Protein AF-A0A3Q2P1D2-F1 (afdb_monomer)

Structure (mmCIF, N/CA/C/O backbone):
data_AF-A0A3Q2P1D2-F1
#
_entry.id   AF-A0A3Q2P1D2-F1
#
loop_
_atom_site.group_PDB
_atom_site.id
_atom_site.type_symbol
_atom_site.label_atom_id
_atom_site.label_alt_id
_atom_site.label_comp_id
_atom_site.label_asym_id
_atom_site.label_entity_id
_atom_site.label_seq_id
_atom_site.pdbx_PDB_ins_code
_atom_site.Cartn_x
_atom_site.Cartn_y
_atom_site.Cartn_z
_atom_site.occupancy
_atom_site.B_iso_or_equiv
_atom_site.auth_seq_id
_atom_site.auth_comp_id
_atom_site.auth_asym_id
_atom_site.auth_atom_id
_atom_site.pdbx_PDB_model_num
ATOM 1 N N . MET A 1 1 ? 7.838 -6.434 -18.912 1.00 55.16 1 MET A N 1
ATOM 2 C CA . MET A 1 1 ? 7.116 -7.384 -18.020 1.00 55.16 1 MET A CA 1
ATOM 3 C C . MET A 1 1 ? 7.132 -6.921 -16.564 1.00 55.16 1 MET A C 1
ATOM 5 O O . MET A 1 1 ? 6.106 -7.047 -15.913 1.00 55.16 1 MET A O 1
ATOM 9 N N . VAL A 1 2 ? 8.237 -6.340 -16.073 1.00 54.97 2 VAL A N 1
ATOM 10 C CA . VAL A 1 2 ? 8.351 -5.766 -14.714 1.00 54.97 2 VAL A CA 1
ATOM 11 C C . VAL A 1 2 ? 7.336 -4.643 -14.455 1.00 54.97 2 VAL A C 1
ATOM 13 O O . VAL A 1 2 ? 6.763 -4.574 -13.372 1.00 54.97 2 VAL A O 1
ATOM 16 N N . ASP A 1 3 ? 7.025 -3.834 -15.469 1.00 59.78 3 ASP A N 1
ATOM 17 C CA . ASP A 1 3 ? 6.086 -2.711 -15.351 1.00 59.78 3 ASP A CA 1
ATOM 18 C C . ASP A 1 3 ? 4.677 -3.174 -14.968 1.00 59.78 3 ASP A C 1
ATOM 20 O O . ASP A 1 3 ? 4.052 -2.595 -14.085 1.00 59.78 3 ASP A O 1
ATOM 24 N N . LYS A 1 4 ? 4.203 -4.280 -15.563 1.00 64.94 4 LYS A N 1
ATOM 25 C CA . LYS A 1 4 ? 2.868 -4.839 -15.296 1.00 64.94 4 LYS A CA 1
ATOM 26 C C . LYS A 1 4 ? 2.722 -5.286 -13.840 1.00 64.94 4 LYS A C 1
ATOM 28 O O . LYS A 1 4 ? 1.664 -5.099 -13.249 1.00 64.94 4 LYS A O 1
ATOM 33 N N . ASN A 1 5 ? 3.789 -5.822 -13.255 1.00 78.19 5 ASN A N 1
ATOM 34 C CA . ASN A 1 5 ? 3.771 -6.332 -11.887 1.00 78.19 5 ASN A CA 1
ATOM 35 C C . ASN A 1 5 ? 3.678 -5.192 -10.864 1.00 78.19 5 ASN A C 1
ATOM 37 O O . ASN A 1 5 ? 2.964 -5.322 -9.876 1.00 78.19 5 ASN A O 1
ATOM 41 N N . ILE A 1 6 ? 4.325 -4.050 -11.126 1.00 81.75 6 ILE A N 1
ATOM 42 C CA . ILE A 1 6 ? 4.243 -2.871 -10.249 1.00 81.75 6 ILE A CA 1
ATOM 43 C C . ILE A 1 6 ? 2.819 -2.308 -10.218 1.00 81.75 6 ILE A C 1
ATOM 45 O O . ILE A 1 6 ? 2.323 -1.984 -9.142 1.00 81.7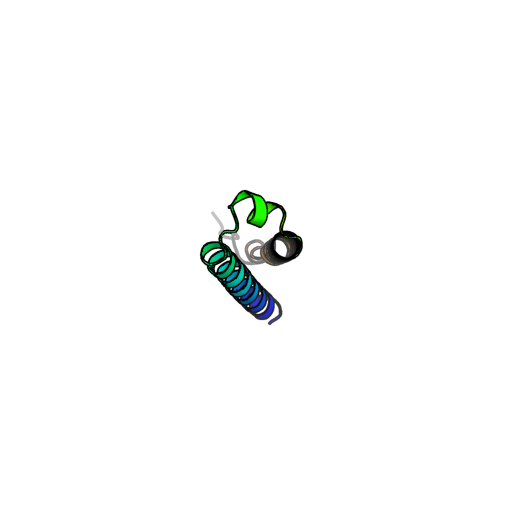5 6 ILE A O 1
ATOM 49 N N . TYR A 1 7 ? 2.130 -2.245 -11.363 1.00 80.56 7 TYR A N 1
ATOM 50 C CA . TYR A 1 7 ? 0.737 -1.783 -11.406 1.00 80.56 7 TYR A CA 1
ATOM 51 C C . TYR A 1 7 ? -0.214 -2.700 -10.634 1.00 80.56 7 TYR A C 1
ATOM 53 O O . TYR A 1 7 ? -1.103 -2.206 -9.943 1.00 80.56 7 TYR A O 1
ATOM 61 N N . ILE A 1 8 ? -0.002 -4.018 -10.710 1.00 86.44 8 ILE A N 1
ATOM 62 C CA . ILE A 1 8 ? -0.779 -4.994 -9.936 1.00 86.44 8 ILE A CA 1
ATOM 63 C C . ILE A 1 8 ? -0.560 -4.751 -8.440 1.00 86.44 8 ILE A C 1
ATOM 65 O O . ILE A 1 8 ? -1.519 -4.537 -7.708 1.00 86.44 8 ILE A O 1
ATOM 69 N N . VAL A 1 9 ? 0.698 -4.673 -7.996 1.00 87.12 9 VAL A N 1
ATOM 70 C CA . VAL A 1 9 ? 1.031 -4.451 -6.579 1.00 87.12 9 VAL A CA 1
ATOM 71 C C . VAL A 1 9 ? 0.472 -3.116 -6.061 1.00 87.12 9 VAL A C 1
ATOM 73 O O . VAL A 1 9 ? -0.046 -3.057 -4.949 1.00 87.12 9 VAL A O 1
ATOM 76 N N . GLN A 1 10 ? 0.499 -2.045 -6.862 1.00 85.81 10 GLN A N 1
ATOM 77 C CA . GLN A 1 10 ? -0.114 -0.761 -6.492 1.00 85.81 10 GLN A CA 1
ATOM 78 C C . GLN A 1 10 ? -1.643 -0.841 -6.345 1.00 85.81 10 GLN A C 1
ATOM 80 O O . GLN A 1 10 ? -2.210 -0.210 -5.444 1.00 85.81 10 GLN A O 1
ATOM 85 N N . GLY A 1 11 ? -2.309 -1.595 -7.223 1.00 87.81 11 GLY A N 1
ATOM 86 C CA . GLY A 1 11 ? -3.750 -1.840 -7.150 1.00 87.81 11 GLY A CA 1
ATOM 87 C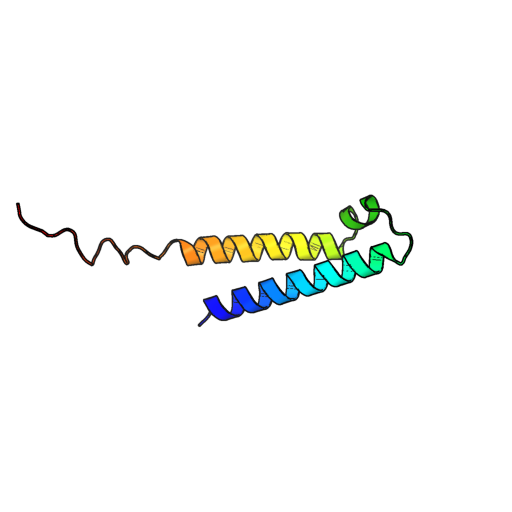 C . GLY A 1 11 ? -4.136 -2.599 -5.882 1.00 87.81 11 GLY A C 1
ATOM 88 O O . GLY A 1 11 ? -5.040 -2.175 -5.159 1.00 87.81 11 GLY A O 1
ATOM 89 N N . GLU A 1 12 ? -3.385 -3.650 -5.555 1.00 91.19 12 GLU A N 1
ATOM 90 C CA . GLU A 1 12 ? -3.596 -4.446 -4.343 1.00 91.19 12 GLU A CA 1
ATOM 91 C C . GLU A 1 12 ? -3.411 -3.598 -3.076 1.00 91.19 12 GLU A C 1
ATOM 93 O O . GLU A 1 12 ? -4.288 -3.574 -2.214 1.00 91.19 12 GLU A O 1
ATOM 98 N N . ILE A 1 13 ? -2.338 -2.800 -2.994 1.00 90.88 13 ILE A N 1
ATOM 99 C CA . ILE A 1 13 ? -2.103 -1.890 -1.856 1.00 90.88 13 ILE A CA 1
ATOM 100 C C . ILE A 1 13 ? -3.254 -0.891 -1.699 1.00 90.88 13 ILE A C 1
ATOM 102 O O . ILE A 1 13 ? -3.714 -0.638 -0.587 1.00 90.88 13 ILE A O 1
ATOM 106 N N . THR A 1 14 ? -3.752 -0.333 -2.805 1.00 88.88 14 THR A N 1
ATOM 107 C CA . THR A 1 14 ? -4.880 0.611 -2.768 1.00 88.88 14 THR A CA 1
ATOM 108 C C . THR A 1 14 ? -6.152 -0.062 -2.249 1.00 88.88 14 THR A C 1
ATOM 110 O O . THR A 1 14 ? -6.893 0.536 -1.465 1.00 88.88 14 THR A O 1
ATOM 113 N N . THR A 1 15 ? -6.379 -1.318 -2.632 1.00 91.50 15 THR A N 1
ATOM 114 C CA . THR A 1 15 ? -7.511 -2.126 -2.163 1.00 91.50 15 THR A CA 1
ATOM 115 C C . THR A 1 15 ? -7.414 -2.411 -0.665 1.00 91.50 15 THR A C 1
ATOM 117 O O . THR A 1 15 ? -8.391 -2.197 0.056 1.00 91.50 15 THR A O 1
ATOM 120 N N . VAL A 1 16 ? -6.234 -2.812 -0.181 1.00 90.50 16 VAL A N 1
ATOM 121 C CA . VAL A 1 16 ? -5.982 -3.097 1.241 1.00 90.50 16 VAL A CA 1
ATOM 122 C C . VAL A 1 16 ? -6.150 -1.841 2.098 1.00 90.50 16 VAL A C 1
ATOM 124 O O . VAL A 1 16 ? -6.910 -1.863 3.064 1.00 90.50 16 VAL A O 1
ATOM 127 N N . VAL A 1 17 ? -5.538 -0.715 1.712 1.00 89.12 17 VAL A N 1
ATOM 128 C CA . VAL A 1 17 ? -5.703 0.575 2.410 1.00 89.12 17 VAL A CA 1
ATOM 129 C C . VAL A 1 17 ? -7.175 0.988 2.458 1.00 89.12 17 VAL A C 1
ATOM 131 O O . VAL A 1 17 ? -7.670 1.407 3.503 1.00 89.12 17 VAL A O 1
ATOM 134 N N . GLY A 1 18 ? -7.905 0.835 1.349 1.00 87.44 18 GLY A N 1
ATOM 135 C CA . GLY A 1 18 ? -9.335 1.137 1.298 1.00 87.44 18 GLY A CA 1
ATOM 136 C C . GLY A 1 18 ? -10.178 0.244 2.213 1.00 87.44 18 GLY A C 1
ATOM 137 O O . GLY A 1 18 ? -11.147 0.721 2.804 1.00 87.44 18 GLY A O 1
ATOM 138 N N . ALA A 1 19 ? -9.817 -1.033 2.352 1.00 88.94 19 ALA A N 1
ATOM 139 C CA . ALA A 1 19 ? -10.478 -1.958 3.268 1.00 88.94 19 ALA A CA 1
ATOM 140 C C . ALA A 1 19 ? -10.214 -1.598 4.738 1.00 88.94 19 ALA A C 1
ATOM 142 O O . ALA A 1 19 ? -11.164 -1.551 5.516 1.00 88.94 19 ALA A O 1
ATOM 143 N N . ILE A 1 20 ? -8.967 -1.269 5.096 1.00 86.62 20 ILE A N 1
ATOM 144 C CA . ILE A 1 20 ? -8.585 -0.862 6.458 1.00 86.62 20 ILE A CA 1
ATOM 145 C C . ILE A 1 20 ? -9.333 0.412 6.871 1.00 86.62 20 ILE A C 1
ATOM 147 O O . ILE A 1 20 ? -9.982 0.423 7.915 1.00 86.62 20 ILE A O 1
ATOM 151 N N . LYS A 1 21 ? -9.346 1.446 6.018 1.00 83.31 21 LYS A N 1
ATOM 152 C CA . LYS A 1 21 ? -10.092 2.694 6.276 1.00 83.31 21 LYS A CA 1
ATOM 153 C C . LYS A 1 21 ? -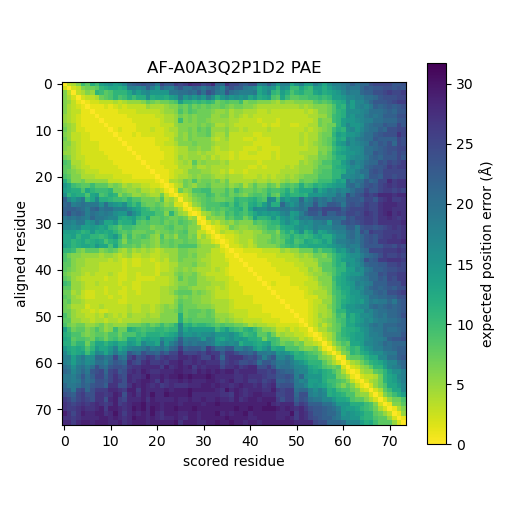11.599 2.465 6.416 1.00 83.31 21 LYS A C 1
ATOM 155 O O . LYS A 1 21 ? -12.260 3.027 7.286 1.00 83.31 21 LYS A O 1
ATOM 160 N N . ARG A 1 22 ? -12.172 1.583 5.586 1.00 82.69 22 ARG A N 1
ATOM 161 C CA . ARG A 1 22 ? -13.585 1.194 5.717 1.00 82.69 22 ARG A CA 1
ATOM 162 C C . ARG A 1 22 ? -13.861 0.453 7.023 1.00 82.69 22 ARG A C 1
ATOM 164 O O . ARG A 1 22 ? -14.892 0.716 7.625 1.00 82.69 22 ARG A O 1
ATOM 171 N N . ASN A 1 23 ? -12.971 -0.435 7.460 1.00 79.81 23 ASN A N 1
ATOM 172 C CA . ASN A 1 23 ? -13.105 -1.146 8.732 1.00 79.81 23 ASN A CA 1
ATOM 173 C C . ASN A 1 23 ? -13.012 -0.187 9.930 1.00 79.81 23 ASN A C 1
ATOM 175 O O . ASN A 1 23 ? -13.854 -0.231 10.822 1.00 79.81 23 ASN A O 1
ATOM 179 N N . SER A 1 24 ? -12.049 0.736 9.887 1.00 70.50 24 SER A N 1
ATOM 180 C CA . SER A 1 24 ? -11.863 1.824 10.854 1.00 70.50 24 SER A CA 1
ATOM 181 C C . SER A 1 24 ? -13.151 2.637 11.060 1.00 70.50 24 SER A C 1
ATOM 183 O O . SER A 1 24 ? -13.612 2.818 12.189 1.00 70.50 24 SER A O 1
ATOM 185 N N . ARG A 1 25 ? -13.825 2.999 9.957 1.00 65.38 25 ARG A N 1
ATOM 186 C CA . ARG A 1 25 ? -15.096 3.743 9.962 1.00 65.38 25 ARG A CA 1
ATOM 187 C C . ARG A 1 25 ? -16.238 3.040 10.708 1.00 65.38 25 ARG A C 1
ATOM 189 O O . ARG A 1 25 ? -17.076 3.725 11.286 1.00 65.38 25 ARG A O 1
ATOM 196 N N . TRP A 1 26 ? -16.307 1.708 10.679 1.00 71.31 26 TRP A N 1
ATOM 197 C CA . TRP A 1 26 ? -17.327 0.957 11.428 1.00 71.31 26 TRP A CA 1
ATOM 198 C C . TRP A 1 26 ? -16.942 0.741 12.897 1.00 71.31 26 TRP A C 1
ATOM 200 O O . TRP A 1 26 ? -17.811 0.440 13.709 1.00 71.31 26 TRP A O 1
ATOM 210 N N . ASN A 1 27 ? -15.665 0.921 13.249 1.00 61.53 27 ASN A N 1
ATOM 211 C CA . ASN A 1 27 ? -15.112 0.590 14.562 1.00 61.53 27 ASN A CA 1
ATOM 212 C C . ASN A 1 27 ? -14.988 1.789 15.530 1.00 61.53 27 ASN A C 1
ATOM 214 O O . ASN A 1 27 ? -14.199 1.738 16.464 1.00 61.53 27 ASN A O 1
ATOM 218 N N . ASN A 1 28 ? -15.729 2.888 15.337 1.00 63.09 28 ASN A N 1
ATOM 219 C CA . ASN A 1 28 ? -15.571 4.140 16.111 1.00 63.09 28 ASN A CA 1
ATOM 220 C C . ASN A 1 28 ? -14.144 4.735 16.099 1.00 63.09 28 ASN A C 1
ATOM 222 O O . ASN A 1 28 ? -13.848 5.622 16.901 1.00 63.09 28 ASN A O 1
ATOM 226 N N . HIS A 1 29 ? -13.259 4.303 15.194 1.00 63.47 29 HIS A N 1
ATOM 227 C CA . HIS A 1 29 ? -11.969 4.961 15.025 1.00 63.47 29 HIS A CA 1
ATOM 228 C C . HIS A 1 29 ? -12.177 6.332 14.382 1.00 63.47 29 HIS A C 1
ATOM 230 O O . HIS A 1 29 ? -12.919 6.489 13.408 1.00 63.47 29 HIS A O 1
ATOM 236 N N . THR A 1 30 ? -11.513 7.339 14.939 1.00 68.12 30 THR A N 1
ATOM 237 C CA . THR A 1 30 ? -11.515 8.696 14.390 1.00 68.12 30 THR A CA 1
ATOM 238 C C . THR A 1 30 ? -10.522 8.787 13.227 1.00 68.12 30 THR A C 1
ATOM 240 O O . THR A 1 30 ? -9.572 8.011 13.160 1.00 68.12 30 THR A O 1
ATOM 243 N N . SER A 1 31 ? -10.684 9.757 12.322 1.00 64.94 31 SER A N 1
ATOM 244 C CA . SER A 1 31 ? -9.725 9.992 11.223 1.00 64.94 31 SER A CA 1
ATOM 245 C C . SER A 1 31 ? -8.295 10.258 11.706 1.00 64.94 31 SER A C 1
ATOM 247 O O . SER A 1 31 ? -7.342 9.962 10.995 1.00 64.94 31 SER A O 1
ATOM 249 N N . GLN A 1 32 ? -8.141 10.765 12.931 1.00 64.44 32 GLN A N 1
ATOM 250 C CA . GLN A 1 32 ? -6.840 10.970 13.564 1.00 64.44 32 GLN A CA 1
ATOM 251 C C . GLN A 1 32 ? -6.142 9.640 13.883 1.00 64.44 32 GLN A C 1
ATOM 253 O O . GLN A 1 32 ? -4.920 9.544 13.805 1.00 64.44 32 GLN A O 1
ATOM 258 N N . ASP A 1 33 ? -6.920 8.605 14.186 1.00 69.81 33 ASP A N 1
ATOM 259 C CA . ASP A 1 33 ? -6.412 7.256 14.414 1.00 69.81 33 ASP A CA 1
ATOM 260 C C . ASP A 1 33 ? -5.951 6.607 13.097 1.00 69.81 33 ASP A C 1
ATOM 262 O O . ASP A 1 33 ? -4.951 5.900 13.051 1.00 69.81 33 ASP A O 1
ATOM 266 N N . GLU A 1 34 ? -6.601 6.940 11.973 1.00 69.69 34 GLU A N 1
ATOM 267 C CA . GLU A 1 34 ? -6.165 6.487 10.644 1.00 69.69 34 GLU A CA 1
ATOM 268 C C . GLU A 1 34 ? -4.800 7.061 10.222 1.00 69.69 34 GLU A C 1
ATOM 270 O O . GLU A 1 34 ? -4.071 6.409 9.475 1.00 69.69 34 GLU A O 1
ATOM 275 N N . GLU A 1 35 ? -4.446 8.272 10.664 1.00 69.75 35 GLU A N 1
ATOM 276 C CA . GLU A 1 35 ? -3.122 8.869 10.411 1.00 69.75 35 GLU A CA 1
ATOM 277 C C . GLU A 1 35 ? -2.030 8.309 11.332 1.00 69.75 35 GLU A C 1
ATOM 279 O O . GLU A 1 35 ? -0.856 8.289 10.956 1.00 69.75 35 GLU A O 1
ATOM 284 N N . GLN A 1 36 ? -2.405 7.840 12.524 1.00 76.38 36 GLN A N 1
ATOM 285 C CA . GLN A 1 36 ? -1.483 7.232 13.488 1.00 76.38 36 GLN A CA 1
ATOM 286 C C . GLN A 1 36 ? -1.364 5.712 13.336 1.00 76.38 36 GLN A C 1
ATOM 288 O O . GLN A 1 36 ? -0.453 5.115 13.914 1.00 76.38 36 GLN A O 1
ATOM 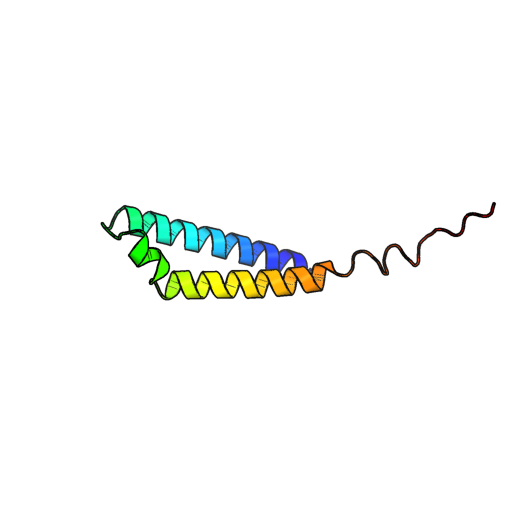293 N N . ASP A 1 37 ? -2.226 5.091 12.528 1.00 82.81 37 ASP A N 1
ATOM 294 C CA . ASP A 1 37 ? -2.200 3.655 12.294 1.00 82.81 37 ASP A CA 1
ATOM 295 C C . ASP A 1 37 ? -0.879 3.236 11.609 1.00 82.81 37 ASP A C 1
ATOM 297 O O . ASP A 1 37 ? -0.582 3.639 10.473 1.00 82.81 37 ASP A O 1
ATOM 301 N N . PRO A 1 38 ? -0.052 2.407 12.275 1.00 85.31 38 PRO A N 1
ATOM 302 C CA . PRO A 1 38 ? 1.279 2.059 11.784 1.00 85.31 38 PRO A CA 1
ATOM 303 C C . PRO A 1 38 ? 1.233 1.251 10.481 1.00 85.31 38 PRO A C 1
ATOM 305 O O . PRO A 1 38 ? 2.190 1.272 9.697 1.00 85.31 38 PRO A O 1
ATOM 308 N N . LEU A 1 39 ? 0.124 0.552 10.222 1.00 87.62 39 LEU A N 1
ATOM 309 C CA . LEU A 1 39 ? -0.073 -0.246 9.020 1.00 87.62 39 LEU A CA 1
ATOM 310 C C . LEU A 1 39 ? -0.438 0.646 7.823 1.00 87.62 39 LEU A C 1
ATOM 312 O O . LEU A 1 39 ? 0.176 0.517 6.763 1.00 87.62 39 LEU A O 1
ATOM 316 N N . LEU A 1 40 ? -1.365 1.593 7.988 1.00 87.50 40 LEU A N 1
ATOM 317 C CA . LEU A 1 40 ? -1.696 2.613 6.991 1.00 87.50 40 LEU A CA 1
ATOM 318 C C . LEU A 1 40 ? -0.478 3.470 6.651 1.00 87.50 40 LEU A C 1
ATOM 320 O O . LEU A 1 40 ? -0.240 3.737 5.471 1.00 87.50 40 LEU A O 1
ATOM 324 N N . ASN A 1 41 ? 0.327 3.830 7.652 1.00 88.56 41 ASN A N 1
ATOM 325 C CA . ASN A 1 41 ? 1.557 4.584 7.443 1.00 88.56 41 ASN A CA 1
ATOM 326 C C . ASN A 1 41 ? 2.602 3.754 6.666 1.00 88.56 41 ASN A C 1
ATOM 328 O O . ASN A 1 41 ? 3.181 4.228 5.687 1.00 88.56 41 ASN A O 1
ATOM 332 N N . SER A 1 42 ? 2.755 2.465 6.996 1.00 90.06 42 SER A N 1
ATOM 333 C CA . SER A 1 42 ? 3.628 1.545 6.246 1.00 90.06 42 SER A CA 1
ATOM 334 C C . SER A 1 42 ? 3.180 1.356 4.791 1.00 90.06 42 SER A C 1
ATOM 336 O O . SER A 1 42 ? 4.007 1.394 3.877 1.00 90.06 42 SER A O 1
ATOM 338 N N . PHE A 1 43 ? 1.875 1.198 4.540 1.00 90.06 43 PHE A N 1
ATOM 339 C CA . PHE A 1 43 ? 1.336 1.113 3.179 1.00 90.06 43 PHE A CA 1
ATOM 340 C C . PHE A 1 43 ? 1.466 2.434 2.413 1.00 90.06 43 PHE A C 1
ATOM 342 O O . PHE A 1 43 ? 1.711 2.416 1.204 1.00 90.06 43 PHE A O 1
ATOM 349 N N . GLY A 1 44 ? 1.335 3.572 3.100 1.00 87.62 44 GLY A N 1
ATOM 350 C CA . GLY A 1 44 ? 1.596 4.898 2.545 1.00 87.62 44 GLY A CA 1
ATOM 351 C C . GLY A 1 44 ? 3.036 5.029 2.054 1.00 87.62 44 GLY A C 1
ATOM 352 O O . GLY A 1 44 ? 3.260 5.332 0.881 1.00 87.62 44 GLY A O 1
ATOM 353 N N . HIS A 1 45 ? 4.003 4.688 2.907 1.00 89.75 45 HIS A N 1
ATOM 354 C CA . HIS A 1 45 ? 5.425 4.703 2.562 1.00 89.75 45 HIS A CA 1
ATO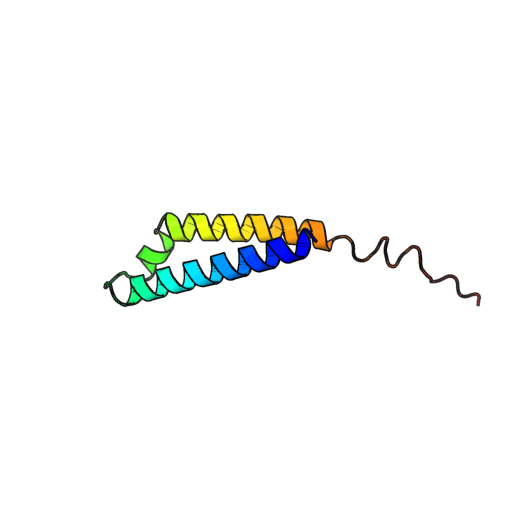M 355 C C . HIS A 1 45 ? 5.735 3.736 1.403 1.00 89.75 45 HIS A C 1
ATOM 357 O O . HIS A 1 45 ? 6.392 4.103 0.426 1.00 89.75 45 HIS A O 1
ATOM 363 N N . LEU A 1 46 ? 5.194 2.513 1.430 1.00 88.56 46 LEU A N 1
ATOM 364 C CA . LEU A 1 46 ? 5.374 1.550 0.340 1.00 88.56 46 LEU A CA 1
ATOM 365 C C . LEU A 1 46 ? 4.824 2.077 -0.996 1.00 88.56 46 LEU A C 1
ATOM 367 O O . LEU A 1 46 ? 5.462 1.915 -2.040 1.00 88.56 46 LEU A O 1
ATOM 371 N N . LYS A 1 47 ? 3.667 2.750 -0.979 1.00 86.31 47 LYS A N 1
ATOM 372 C CA . LYS A 1 47 ? 3.081 3.387 -2.167 1.00 86.31 47 LYS A CA 1
ATOM 373 C C . LYS A 1 47 ? 3.997 4.472 -2.735 1.00 86.31 47 LYS A C 1
ATOM 375 O O . LYS A 1 47 ? 4.131 4.566 -3.956 1.00 86.31 47 LYS A O 1
ATOM 380 N N . GLU A 1 48 ? 4.643 5.257 -1.878 1.00 87.44 48 GLU A N 1
ATOM 381 C CA . GLU A 1 48 ? 5.608 6.283 -2.279 1.00 87.44 48 GLU A CA 1
ATOM 382 C C . GLU A 1 48 ? 6.864 5.675 -2.923 1.00 87.44 48 GLU A C 1
ATOM 384 O O . GLU A 1 48 ? 7.278 6.101 -4.004 1.00 87.44 48 GLU A O 1
ATOM 389 N N . ILE A 1 49 ? 7.417 4.608 -2.335 1.00 87.81 49 ILE A N 1
ATOM 390 C CA . ILE A 1 49 ? 8.558 3.867 -2.898 1.00 87.81 49 ILE A CA 1
ATOM 391 C C . ILE A 1 49 ? 8.203 3.299 -4.278 1.00 87.81 49 ILE A C 1
ATOM 393 O O . ILE A 1 49 ? 8.955 3.482 -5.239 1.00 87.81 49 ILE A O 1
ATOM 397 N N . LEU A 1 50 ? 7.040 2.652 -4.407 1.00 84.88 50 LEU A N 1
ATOM 398 C CA . LEU A 1 50 ? 6.570 2.101 -5.681 1.00 84.88 50 LEU A CA 1
ATOM 399 C C . LEU A 1 50 ? 6.344 3.195 -6.729 1.00 84.88 50 LEU A C 1
ATOM 401 O O . LEU A 1 50 ? 6.691 3.005 -7.894 1.00 84.88 50 LEU A O 1
ATOM 405 N N . ASN A 1 51 ? 5.817 4.356 -6.329 1.00 83.38 51 ASN A N 1
ATOM 406 C CA . ASN A 1 51 ? 5.683 5.509 -7.217 1.00 83.38 51 ASN A CA 1
ATOM 407 C C . ASN A 1 51 ? 7.039 6.075 -7.655 1.00 83.38 51 ASN A C 1
ATOM 409 O O . ASN A 1 51 ? 7.183 6.439 -8.818 1.00 83.38 51 ASN A O 1
ATOM 413 N N . ASN A 1 52 ? 8.048 6.095 -6.785 1.00 84.25 52 ASN A N 1
ATOM 414 C CA . ASN A 1 52 ? 9.410 6.494 -7.149 1.00 84.25 52 ASN A CA 1
ATOM 415 C C . ASN A 1 52 ? 10.075 5.500 -8.116 1.00 84.25 52 ASN A C 1
ATOM 417 O O . ASN A 1 52 ? 10.800 5.897 -9.031 1.00 84.25 52 ASN A O 1
ATOM 421 N N . ILE A 1 53 ? 9.826 4.198 -7.951 1.00 78.75 53 ILE A N 1
ATOM 422 C CA . ILE A 1 53 ? 10.283 3.168 -8.898 1.00 78.75 53 ILE A CA 1
ATOM 423 C C . ILE A 1 53 ? 9.563 3.331 -10.244 1.00 78.75 53 ILE A C 1
ATOM 425 O O . ILE A 1 53 ? 10.222 3.330 -11.282 1.00 78.75 53 ILE A O 1
ATOM 429 N N . LYS A 1 54 ? 8.244 3.570 -10.239 1.00 72.06 54 LYS A N 1
ATOM 430 C CA . LYS A 1 54 ? 7.464 3.915 -11.439 1.00 72.06 54 LYS A CA 1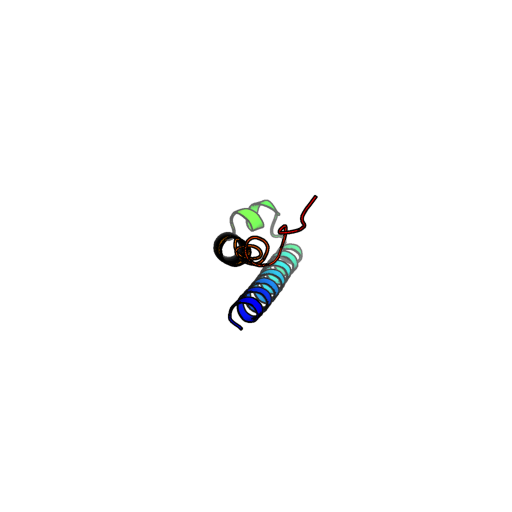
ATOM 431 C C . LYS A 1 54 ? 8.006 5.169 -12.122 1.00 72.06 54 LYS A C 1
ATOM 433 O O . LYS A 1 54 ? 8.173 5.159 -13.334 1.00 72.06 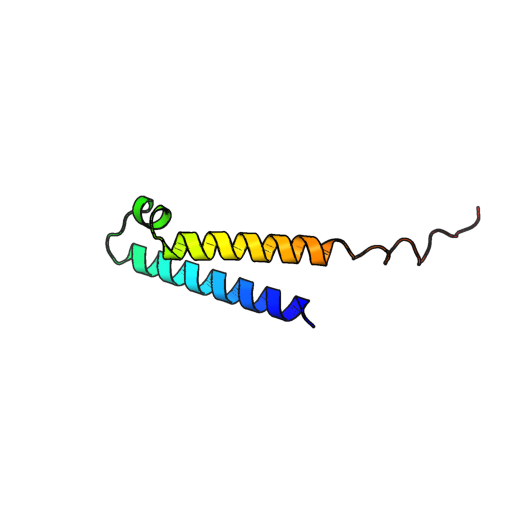54 LYS A O 1
ATOM 438 N N . GLY A 1 55 ? 8.294 6.227 -11.363 1.00 66.69 55 GLY A N 1
ATOM 439 C CA . GLY A 1 55 ? 8.868 7.471 -11.872 1.00 66.69 55 GLY A CA 1
ATOM 440 C C . GLY A 1 55 ? 10.170 7.206 -12.617 1.00 66.69 55 GLY A C 1
ATOM 441 O O . GLY A 1 55 ? 10.298 7.631 -13.757 1.00 66.69 55 GLY A O 1
ATOM 442 N N . ARG A 1 56 ? 11.066 6.400 -12.029 1.00 61.16 56 ARG A N 1
ATOM 443 C CA . ARG A 1 56 ? 12.339 5.967 -12.635 1.00 61.16 56 ARG A CA 1
ATOM 444 C C . ARG A 1 56 ? 12.179 5.073 -13.871 1.00 61.16 56 ARG A C 1
AT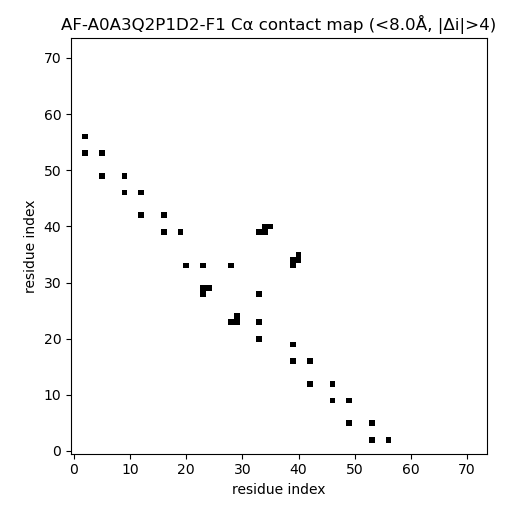OM 446 O O . ARG A 1 56 ? 12.927 5.246 -14.826 1.00 61.16 56 ARG A O 1
ATOM 453 N N . LEU A 1 57 ? 11.199 4.169 -13.886 1.00 56.91 57 LEU A N 1
ATOM 454 C CA . LEU A 1 57 ? 10.861 3.346 -15.060 1.00 56.91 57 LEU A CA 1
ATOM 455 C C . LEU A 1 57 ? 10.207 4.175 -16.178 1.00 56.91 57 LEU A C 1
ATOM 457 O O . LEU A 1 57 ? 10.417 3.916 -17.359 1.00 56.91 57 LEU A O 1
ATOM 461 N N . SER A 1 58 ? 9.456 5.214 -15.807 1.00 56.03 58 SER A N 1
ATOM 462 C CA . SER A 1 58 ? 8.784 6.130 -16.727 1.00 56.03 58 SER A CA 1
ATOM 463 C C . SER A 1 58 ? 9.719 7.171 -17.347 1.00 56.03 58 SER A C 1
ATOM 465 O O . SER A 1 58 ? 9.311 7.783 -18.330 1.00 56.03 58 SER A O 1
ATOM 467 N N . VAL A 1 59 ? 10.949 7.376 -16.844 1.00 54.22 59 VAL A N 1
ATOM 468 C CA . VAL A 1 59 ? 11.947 8.291 -17.456 1.00 54.22 59 VAL A CA 1
ATOM 469 C C . VAL A 1 59 ? 12.584 7.710 -18.722 1.00 54.22 59 VAL A C 1
ATOM 471 O O . VAL A 1 59 ? 13.566 8.246 -19.229 1.00 54.22 59 VAL A O 1
ATOM 474 N N . HIS A 1 60 ? 12.024 6.649 -19.305 1.00 52.72 60 HIS A N 1
ATOM 475 C CA . HIS A 1 60 ? 12.450 6.233 -20.631 1.00 52.72 60 HIS A CA 1
ATOM 476 C C . HIS A 1 60 ? 11.333 5.925 -21.628 1.00 52.72 60 HIS A C 1
ATOM 478 O O . HIS A 1 60 ? 11.242 4.813 -22.143 1.00 52.72 60 HIS A O 1
ATOM 484 N N . PRO A 1 61 ? 10.554 6.942 -22.028 1.00 53.94 61 PRO A N 1
ATOM 485 C CA . PRO A 1 61 ? 9.836 6.925 -23.285 1.00 53.94 61 PRO A CA 1
ATOM 486 C C . PRO A 1 61 ? 10.691 7.546 -24.398 1.00 53.94 61 PRO A C 1
ATOM 488 O O . PRO A 1 61 ? 10.206 7.646 -25.520 1.00 53.94 61 PRO A O 1
ATOM 491 N N . SER A 1 62 ? 11.926 8.037 -24.138 1.00 48.28 62 SER A N 1
ATOM 492 C CA . SER A 1 62 ? 12.674 8.893 -25.084 1.00 48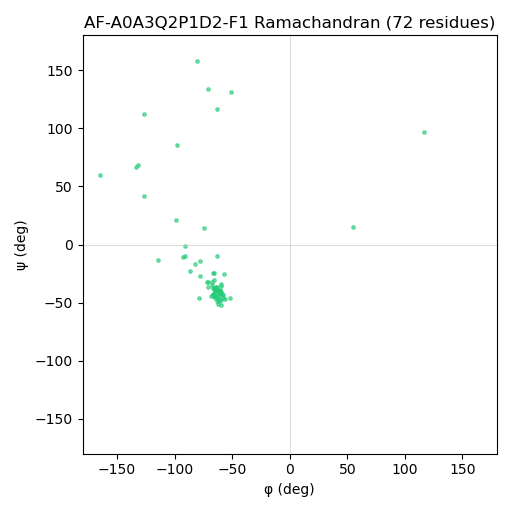.28 62 SER A CA 1
ATOM 493 C C . SER A 1 62 ? 14.199 9.083 -24.822 1.00 48.28 62 SER A C 1
ATOM 495 O O . SER A 1 62 ? 14.654 10.205 -24.660 1.00 48.28 62 SER A O 1
ATOM 497 N N . VAL A 1 63 ? 15.042 8.044 -24.797 1.00 47.78 63 VAL A N 1
ATOM 498 C CA . VAL A 1 63 ? 15.894 7.718 -25.977 1.00 47.78 63 VAL A CA 1
ATOM 499 C C . VAL A 1 63 ? 15.048 7.265 -27.167 1.00 47.78 63 VAL A C 1
ATOM 501 O O . VAL A 1 63 ? 15.396 7.469 -28.322 1.00 47.78 63 VAL A O 1
ATOM 504 N N . PHE A 1 64 ? 13.864 6.763 -26.866 1.00 49.47 64 PHE A N 1
ATOM 505 C CA . PHE A 1 64 ? 12.782 6.364 -27.757 1.00 49.47 64 PHE A CA 1
ATOM 506 C C . PHE A 1 64 ? 12.126 7.480 -28.631 1.00 49.47 64 PHE A C 1
ATOM 508 O O . PHE A 1 64 ? 11.499 7.129 -29.618 1.00 49.47 64 PHE A O 1
ATOM 515 N N . PHE A 1 65 ? 12.385 8.790 -28.439 1.00 47.81 65 PHE A N 1
ATOM 516 C CA . PHE A 1 65 ? 12.074 9.857 -29.427 1.00 47.81 65 PHE A CA 1
ATOM 517 C C . PHE A 1 65 ? 13.315 10.556 -30.017 1.00 47.81 65 PHE A C 1
ATOM 519 O O . PHE A 1 65 ? 13.193 11.248 -31.023 1.00 47.81 65 PHE A O 1
ATOM 526 N N . ARG A 1 66 ? 14.525 10.384 -29.452 1.00 53.09 66 ARG A N 1
ATOM 527 C CA . ARG A 1 66 ? 15.736 11.051 -29.982 1.00 53.09 66 ARG A CA 1
ATOM 528 C C . ARG A 1 66 ? 16.428 10.261 -31.097 1.00 53.09 66 ARG A C 1
ATOM 530 O O . ARG A 1 66 ? 17.120 10.862 -31.909 1.00 53.09 66 ARG A O 1
ATOM 537 N N . LEU A 1 67 ? 16.220 8.944 -31.167 1.00 50.09 67 LEU A N 1
ATOM 538 C CA . LEU A 1 67 ? 16.793 8.084 -32.213 1.00 50.09 67 LEU A CA 1
ATOM 539 C C . LEU A 1 67 ? 15.883 7.879 -33.441 1.00 50.09 67 LEU A C 1
ATOM 541 O O . LEU A 1 67 ? 16.368 7.391 -34.455 1.00 50.09 67 LEU A O 1
ATOM 545 N N . TYR A 1 68 ? 14.604 8.281 -33.393 1.00 55.50 68 TYR A N 1
ATOM 546 C CA . TYR A 1 68 ? 13.625 8.013 -34.466 1.00 55.50 68 TYR A CA 1
ATOM 547 C C . TYR A 1 68 ? 12.899 9.259 -35.006 1.00 55.50 68 TYR A C 1
ATOM 549 O O . TYR A 1 68 ? 11.719 9.203 -35.335 1.00 55.50 68 TYR A O 1
ATOM 557 N N . GLY A 1 69 ? 13.627 10.364 -35.194 1.00 57.94 69 GLY A N 1
ATOM 558 C CA . GLY A 1 69 ? 13.303 11.296 -36.281 1.00 57.94 69 GLY A CA 1
ATOM 559 C C . GLY A 1 69 ? 12.866 12.704 -35.887 1.00 57.94 69 GLY A C 1
ATOM 560 O O . GLY A 1 69 ? 11.683 12.984 -35.755 1.00 57.94 69 GLY A O 1
ATOM 561 N N . VAL A 1 70 ? 13.832 13.626 -35.917 1.00 52.78 70 VAL A N 1
ATOM 562 C CA . VAL A 1 70 ? 13.724 14.822 -36.772 1.00 52.78 70 VAL A CA 1
ATOM 563 C C . VAL A 1 70 ? 15.046 14.964 -37.528 1.00 52.78 70 VAL A C 1
ATOM 565 O O . VAL A 1 70 ? 15.869 15.835 -37.279 1.00 52.78 70 VAL A O 1
ATOM 568 N N . GLY A 1 71 ? 15.267 14.017 -38.437 1.00 56.97 71 GLY A N 1
ATOM 569 C CA . GLY A 1 71 ? 15.961 14.281 -39.686 1.00 56.97 71 GLY A CA 1
ATOM 570 C C . GLY A 1 71 ? 14.882 14.470 -40.744 1.00 56.97 71 GLY A C 1
ATOM 571 O O . GLY A 1 71 ? 14.483 13.511 -41.392 1.00 56.97 71 GLY A O 1
ATOM 572 N N . SER A 1 72 ? 14.355 15.682 -40.884 1.00 56.03 72 SER A N 1
ATOM 573 C CA . SER A 1 72 ? 13.675 16.081 -42.114 1.00 56.03 72 SER A CA 1
ATOM 574 C C . SER A 1 72 ? 14.305 17.371 -42.585 1.00 56.03 72 SER A C 1
ATOM 576 O O . SER A 1 72 ? 14.254 18.398 -41.917 1.00 56.03 72 SER A O 1
ATOM 578 N N . ARG A 1 73 ? 14.986 17.206 -43.716 1.00 52.06 73 ARG A N 1
ATOM 579 C CA . ARG A 1 73 ? 15.602 18.226 -44.547 1.00 52.06 73 ARG A CA 1
ATOM 580 C C . ARG A 1 73 ? 14.586 19.326 -44.853 1.00 52.06 73 ARG A C 1
ATOM 582 O O . ARG A 1 73 ? 13.485 19.023 -45.308 1.00 52.06 73 ARG A O 1
ATOM 589 N N . GLY A 1 74 ? 15.018 20.562 -44.655 1.00 46.00 74 GLY A N 1
ATOM 590 C CA . GLY A 1 74 ? 14.505 21.786 -45.253 1.00 46.00 74 GLY A CA 1
ATOM 591 C C . GLY A 1 74 ? 15.692 22.714 -45.400 1.00 46.00 74 GLY A C 1
ATOM 592 O O . GLY A 1 74 ? 16.318 22.974 -44.350 1.00 46.00 74 GLY A O 1
#

Secondary structure (DSSP, 8-state):
-HHHHHHHHHHHHHHHHHHHHHHHHHTT--HHHHHH-HHHHHHHHHHHHHHHHHHHHHT-SSSTTTSS------

Sequence (74 aa):
MVDKNIYIVQGEITTVVGAIKRNSRWNNHTSQDEEQDPLLNSFGHLKEILNNIKGRLSVHPSVFFRLYGVGSRG

Foldseek 3Di:
DVLVVLVVVLVVLVVVLVVVVVVCVVVPNDVVVCVVPVVNVVSVVVNVVSVVVVVVVVVPCPCVPVVPDDPDDD

Mean predicted aligned error: 12.17 Å

Solvent-accessible surface area (backbone atoms only — not comparable to full-atom values): 4499 Å² total; per-residue (Å²): 116,72,67,62,52,53,55,50,54,53,51,51,52,53,51,52,52,52,50,53,56,54,51,35,64,75,65,79,49,52,75,70,50,58,71,66,32,68,63,54,47,50,52,50,52,51,50,52,52,51,48,52,52,48,52,63,64,60,74,62,71,56,69,70,55,75,78,72,67,89,83,72,91,128

Organism: Fundulus heteroclitus (NCBI:txid8078)

pLDDT: mean 72.57, std 14.8, range [46.0, 91.5]

Radius of gyration: 19.77 Å; Cα contacts (8 Å, |Δi|>4): 21; chains: 1; bounding box: 34×29×61 Å